Protein AF-A0A2A7S1G9-F1 (afdb_monomer_lite)

Sequence (61 aa):
MDTYKGREIVIATGYDARSDKWPVHIYIDGERVPGQWLCDRIDEAFDAGFRVAEAEIDQQQ

Structure (mmCIF, N/CA/C/O bac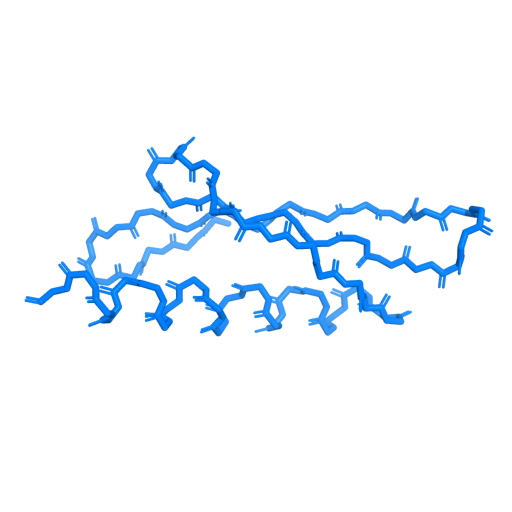kbone):
data_AF-A0A2A7S1G9-F1
#
_entry.id   AF-A0A2A7S1G9-F1
#
loop_
_atom_site.group_PDB
_atom_site.id
_atom_site.type_symbol
_atom_site.label_atom_id
_atom_site.label_alt_id
_atom_site.label_comp_id
_atom_site.label_asym_id
_atom_site.label_entity_id
_atom_site.label_seq_id
_atom_site.pdbx_PDB_ins_code
_atom_site.Cartn_x
_atom_site.Cartn_y
_atom_site.Cartn_z
_atom_site.occupancy
_atom_site.B_iso_or_equiv
_atom_site.auth_seq_id
_atom_site.auth_comp_id
_atom_site.auth_asym_id
_atom_site.auth_atom_id
_atom_site.pdbx_PDB_model_num
ATOM 1 N N . MET A 1 1 ? -5.216 -6.235 -4.526 1.00 66.44 1 MET A N 1
ATOM 2 C CA . MET A 1 1 ? -6.313 -5.720 -3.693 1.00 66.44 1 MET A CA 1
ATOM 3 C C . MET A 1 1 ? -6.391 -6.638 -2.505 1.00 66.44 1 MET A C 1
ATOM 5 O O . MET A 1 1 ? -6.453 -7.844 -2.711 1.00 66.44 1 MET A O 1
ATOM 9 N N . ASP A 1 2 ? -6.292 -6.066 -1.317 1.00 86.94 2 ASP A N 1
ATOM 10 C CA . ASP A 1 2 ? -6.383 -6.797 -0.058 1.00 86.94 2 ASP A CA 1
ATOM 11 C C . ASP A 1 2 ? -7.372 -6.081 0.867 1.00 86.94 2 ASP A C 1
ATOM 13 O O . ASP A 1 2 ? -7.829 -4.977 0.564 1.00 86.94 2 ASP A O 1
ATOM 17 N N . THR A 1 3 ? -7.752 -6.713 1.967 1.00 89.56 3 THR A N 1
ATOM 18 C CA . THR A 1 3 ? -8.664 -6.139 2.956 1.00 89.56 3 THR A CA 1
ATOM 19 C C . THR A 1 3 ? -8.039 -6.239 4.337 1.00 89.56 3 THR A C 1
ATOM 21 O O . THR A 1 3 ? -7.772 -7.333 4.826 1.00 89.56 3 THR A O 1
ATOM 24 N N . TYR A 1 4 ? -7.870 -5.099 5.004 1.00 91.25 4 TYR A N 1
ATOM 25 C CA . TYR A 1 4 ? -7.321 -5.027 6.356 1.00 91.25 4 TYR A CA 1
ATOM 26 C C . TYR A 1 4 ? -8.308 -4.326 7.282 1.00 91.25 4 TYR A C 1
ATOM 28 O O . TYR A 1 4 ? -8.778 -3.228 6.995 1.00 91.25 4 TYR A O 1
ATOM 36 N N . LYS A 1 5 ? -8.677 -4.985 8.389 1.00 92.06 5 LYS A N 1
ATOM 37 C CA . LYS A 1 5 ? -9.664 -4.480 9.368 1.00 92.06 5 LYS A CA 1
ATOM 38 C C . LYS A 1 5 ? -10.997 -4.015 8.746 1.00 92.06 5 LYS A C 1
ATOM 40 O O . LYS A 1 5 ? -11.645 -3.103 9.251 1.00 92.06 5 LYS A O 1
ATOM 45 N N . GLY A 1 6 ? -11.418 -4.659 7.654 1.00 91.38 6 GLY A N 1
ATOM 46 C CA . GLY A 1 6 ? -12.649 -4.319 6.929 1.00 91.38 6 GLY A CA 1
ATOM 47 C C . GLY A 1 6 ? -12.535 -3.111 5.993 1.00 91.38 6 GLY A C 1
ATOM 48 O O . GLY A 1 6 ? -13.546 -2.710 5.428 1.00 91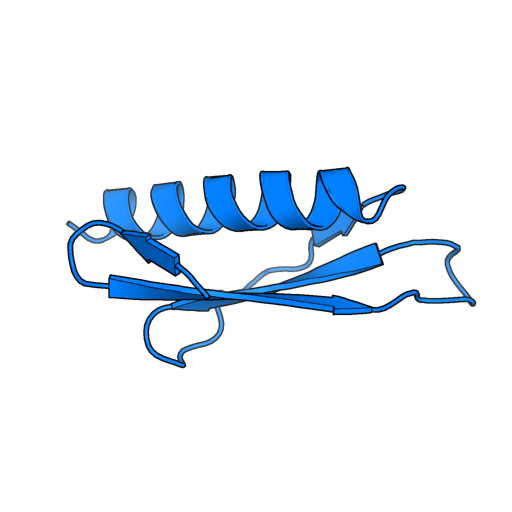.38 6 GLY A O 1
ATOM 49 N N . ARG A 1 7 ? -11.330 -2.556 5.825 1.00 92.06 7 ARG A N 1
ATOM 50 C CA . ARG A 1 7 ? -10.998 -1.491 4.873 1.00 92.06 7 ARG A CA 1
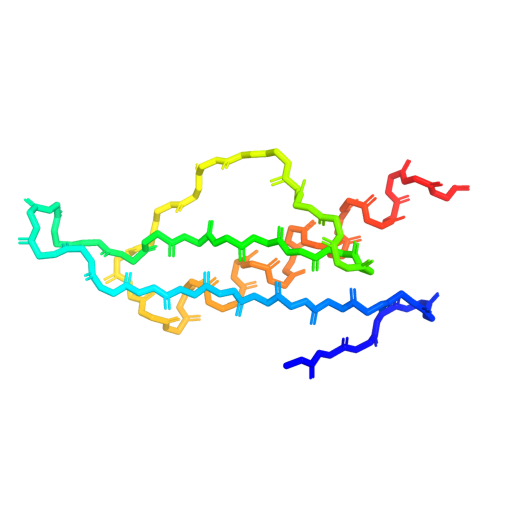ATOM 51 C C . ARG A 1 7 ? -10.330 -2.111 3.645 1.00 92.06 7 ARG A C 1
ATOM 53 O O . ARG A 1 7 ? -9.497 -3.012 3.780 1.00 92.06 7 ARG A O 1
ATOM 60 N N . GLU A 1 8 ? -10.682 -1.649 2.455 1.00 94.56 8 GLU A N 1
ATOM 61 C CA . GLU A 1 8 ? -10.061 -2.090 1.205 1.00 94.56 8 GLU A CA 1
ATOM 62 C C . GLU A 1 8 ? -8.709 -1.397 1.012 1.00 94.56 8 GLU A C 1
ATOM 64 O O . GLU A 1 8 ? -8.626 -0.177 1.106 1.00 94.56 8 GLU A O 1
ATOM 69 N N . ILE A 1 9 ? -7.661 -2.160 0.692 1.00 94.75 9 ILE A N 1
ATOM 70 C CA . ILE A 1 9 ? -6.337 -1.635 0.346 1.00 94.75 9 ILE A CA 1
ATOM 71 C C . ILE A 1 9 ? -6.024 -1.943 -1.119 1.00 94.75 9 ILE A C 1
ATOM 73 O O . ILE A 1 9 ? -6.019 -3.100 -1.568 1.00 94.75 9 ILE A O 1
ATOM 77 N N . VAL A 1 10 ? -5.663 -0.896 -1.859 1.00 94.75 10 VAL A N 1
ATOM 78 C CA . VAL A 1 10 ? -5.156 -0.994 -3.227 1.00 94.75 10 VAL A CA 1
ATOM 79 C C . VAL A 1 10 ? -3.796 -0.314 -3.312 1.00 94.75 10 VAL A C 1
ATOM 81 O O . VAL A 1 10 ? -3.667 0.893 -3.122 1.00 94.75 10 VAL A O 1
ATOM 84 N N . ILE A 1 11 ? -2.776 -1.104 -3.640 1.00 93.69 11 ILE A N 1
ATOM 85 C CA . ILE A 1 11 ? -1.436 -0.610 -3.952 1.00 93.69 11 ILE A CA 1
ATOM 86 C C . ILE A 1 11 ? -1.286 -0.594 -5.469 1.00 93.69 11 ILE A C 1
ATOM 88 O O . ILE A 1 11 ? -1.388 -1.634 -6.122 1.00 93.69 11 ILE A O 1
ATOM 92 N N . ALA A 1 12 ? -1.060 0.588 -6.029 1.00 92.44 12 ALA A N 1
ATOM 93 C CA . ALA A 1 12 ? -0.755 0.777 -7.435 1.00 92.44 12 ALA A CA 1
ATOM 94 C C . ALA A 1 12 ? 0.702 1.216 -7.577 1.00 92.44 12 ALA A C 1
ATOM 96 O O . ALA A 1 12 ? 1.146 2.178 -6.955 1.00 92.44 12 ALA A O 1
ATOM 97 N N . THR A 1 13 ? 1.449 0.515 -8.420 1.00 92.06 13 THR A N 1
ATOM 98 C CA . THR A 1 13 ? 2.828 0.864 -8.755 1.00 92.06 13 THR A CA 1
ATOM 99 C C . THR A 1 13 ? 3.044 0.738 -10.256 1.00 92.06 13 THR A C 1
ATOM 101 O O . THR A 1 13 ? 2.344 -0.011 -10.940 1.00 92.06 13 THR A O 1
ATOM 104 N N . GLY A 1 14 ? 3.999 1.500 -10.773 1.00 90.12 14 GLY A N 1
ATOM 105 C CA . GLY A 1 14 ? 4.425 1.453 -12.163 1.00 90.12 14 GLY A CA 1
ATOM 106 C C . GLY A 1 14 ? 5.896 1.821 -12.257 1.00 90.12 14 GLY A C 1
ATOM 107 O O . GLY A 1 14 ? 6.394 2.569 -11.424 1.00 90.12 14 GLY A O 1
ATOM 108 N N . TYR A 1 15 ? 6.592 1.290 -13.256 1.00 90.56 15 TYR A N 1
ATOM 109 C CA . TYR A 1 15 ? 8.006 1.586 -13.459 1.00 90.56 15 TYR A CA 1
ATOM 110 C C . TYR A 1 15 ? 8.195 2.990 -14.049 1.00 90.56 15 TYR A C 1
ATOM 112 O O . TYR A 1 15 ? 7.698 3.284 -15.140 1.00 90.56 15 TYR A O 1
ATOM 120 N N . ASP A 1 16 ? 8.937 3.848 -13.347 1.00 90.88 16 ASP A N 1
ATOM 121 C CA . ASP A 1 16 ? 9.370 5.157 -13.832 1.00 90.88 16 ASP A CA 1
ATOM 122 C C . ASP A 1 16 ? 10.764 5.045 -14.462 1.00 90.88 16 ASP A C 1
ATOM 124 O O . ASP A 1 16 ? 11.790 5.034 -13.781 1.00 90.88 16 ASP A O 1
ATOM 128 N N . ALA A 1 17 ? 10.804 4.996 -15.794 1.00 88.62 17 ALA A N 1
ATOM 129 C CA . ALA A 1 17 ? 12.048 4.842 -16.549 1.00 88.62 17 ALA A CA 1
ATOM 130 C C . ALA A 1 17 ? 12.990 6.059 -16.474 1.00 88.62 17 ALA A C 1
ATOM 132 O O . ALA A 1 17 ? 14.140 5.959 -16.893 1.00 88.62 17 ALA A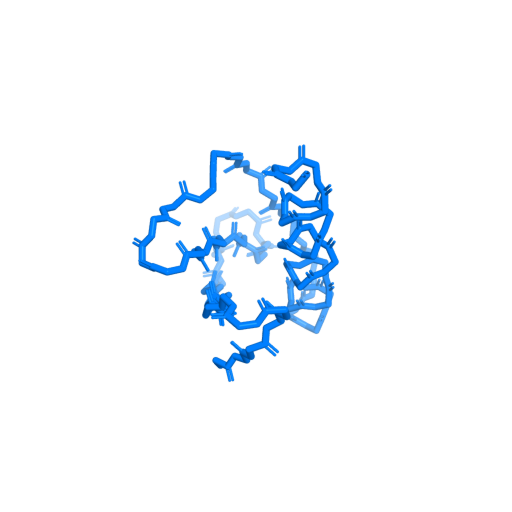 O 1
ATOM 133 N N . ARG A 1 18 ? 12.520 7.222 -15.998 1.00 90.06 18 ARG A N 1
ATOM 134 C CA . ARG A 1 18 ? 13.363 8.423 -15.860 1.00 90.06 18 ARG A CA 1
ATOM 135 C C . ARG A 1 18 ? 14.200 8.373 -14.591 1.00 90.06 18 ARG A C 1
ATOM 137 O O . ARG A 1 18 ? 15.327 8.857 -14.591 1.00 90.06 18 ARG A O 1
ATOM 144 N N . SER A 1 19 ? 13.628 7.817 -13.533 1.00 87.12 19 SER A N 1
ATOM 145 C CA . SER A 1 19 ? 14.231 7.744 -12.207 1.00 87.12 19 SER A CA 1
ATOM 146 C C . SER A 1 19 ? 14.812 6.362 -11.907 1.00 87.12 19 SER A C 1
ATOM 148 O O . SER A 1 19 ? 15.537 6.242 -10.926 1.00 87.12 19 SER A O 1
ATOM 150 N N . ASP A 1 20 ? 14.505 5.351 -12.732 1.00 91.31 20 ASP A N 1
ATOM 151 C CA . ASP A 1 20 ? 14.801 3.930 -12.484 1.00 91.31 20 ASP A CA 1
ATOM 152 C C . ASP A 1 20 ? 14.226 3.468 -11.134 1.00 91.31 20 ASP A C 1
ATOM 154 O O . ASP A 1 20 ? 14.900 2.879 -10.293 1.00 91.31 20 ASP A O 1
ATOM 158 N N . LYS A 1 21 ? 12.966 3.845 -10.878 1.00 93.00 21 LYS A N 1
ATOM 159 C CA . LYS A 1 21 ? 12.266 3.588 -9.611 1.00 93.00 21 LYS A CA 1
ATOM 160 C C . LYS A 1 21 ? 10.843 3.105 -9.845 1.00 93.00 21 LYS A C 1
ATOM 162 O O . LYS A 1 21 ? 10.256 3.291 -10.907 1.00 93.00 21 LYS A O 1
ATOM 167 N N . TRP A 1 22 ? 10.272 2.559 -8.784 1.00 93.44 22 TRP A N 1
ATOM 168 C CA . TRP A 1 22 ? 8.891 2.122 -8.668 1.00 93.44 22 TRP A CA 1
ATOM 169 C C . TRP A 1 22 ? 8.147 3.055 -7.705 1.00 93.44 22 TRP A C 1
ATOM 171 O O . TRP A 1 22 ? 8.197 2.847 -6.490 1.00 93.44 22 TRP A O 1
ATOM 181 N N . PRO A 1 23 ? 7.498 4.128 -8.195 1.00 92.56 23 PRO A N 1
ATOM 182 C CA . PRO A 1 23 ? 6.552 4.901 -7.400 1.00 92.56 23 PRO A CA 1
ATOM 183 C C . PRO A 1 23 ? 5.441 4.018 -6.827 1.00 92.56 23 PRO A C 1
ATOM 185 O O . PRO A 1 23 ? 4.891 3.159 -7.523 1.00 92.56 23 PRO A O 1
ATOM 188 N N . VAL A 1 24 ? 5.089 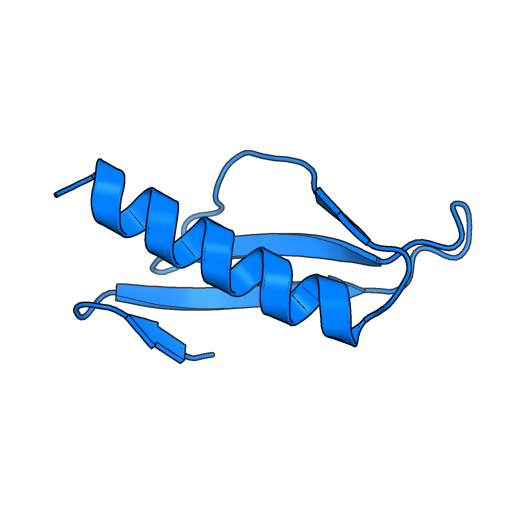4.263 -5.566 1.00 94.38 24 VAL A N 1
ATOM 189 C CA . VAL A 1 24 ? 3.998 3.576 -4.866 1.00 94.38 24 VAL A CA 1
ATOM 190 C C . VAL A 1 24 ? 2.857 4.554 -4.624 1.00 94.38 24 VAL A C 1
ATOM 192 O O . VAL A 1 24 ? 3.038 5.622 -4.034 1.00 94.38 24 VAL A O 1
ATOM 195 N N . HIS A 1 25 ? 1.667 4.177 -5.071 1.00 94.38 25 HIS A N 1
ATOM 196 C CA . HIS A 1 25 ? 0.416 4.866 -4.801 1.00 94.38 25 HIS A CA 1
ATOM 197 C C . HIS A 1 25 ? -0.471 3.956 -3.963 1.00 94.38 25 HIS A C 1
ATOM 199 O O . HIS A 1 25 ? -0.741 2.818 -4.341 1.00 94.38 25 HIS A O 1
ATOM 205 N N . ILE A 1 26 ? -0.914 4.466 -2.822 1.00 94.62 26 ILE A N 1
ATOM 206 C CA . ILE A 1 26 ? -1.688 3.711 -1.842 1.00 94.62 26 ILE A CA 1
ATOM 207 C C . ILE A 1 26 ? -3.095 4.294 -1.814 1.00 94.62 26 ILE A C 1
ATOM 209 O O . ILE A 1 26 ? -3.259 5.514 -1.728 1.00 94.62 26 ILE A O 1
ATOM 213 N N . TYR A 1 27 ? -4.094 3.422 -1.885 1.00 94.44 27 TYR A N 1
ATOM 214 C CA . TYR A 1 27 ? -5.500 3.775 -1.766 1.00 94.44 27 TYR A CA 1
ATOM 215 C C . TYR A 1 27 ? -6.152 2.925 -0.677 1.00 94.44 27 TYR A C 1
ATOM 217 O O . TYR A 1 27 ? -5.952 1.709 -0.650 1.00 94.44 27 TYR A O 1
ATOM 225 N N . ILE A 1 28 ? -6.928 3.570 0.193 1.00 94.31 28 ILE A N 1
ATOM 226 C CA . ILE A 1 28 ? -7.720 2.937 1.250 1.00 94.31 28 ILE A CA 1
ATOM 227 C C . ILE A 1 28 ? -9.187 3.294 0.994 1.00 94.31 28 ILE A C 1
ATOM 229 O O . ILE A 1 28 ? -9.525 4.472 0.951 1.00 94.31 28 ILE A O 1
ATOM 233 N N . ASP A 1 29 ? -10.043 2.298 0.759 1.00 94.00 29 ASP A N 1
ATOM 234 C CA . ASP A 1 29 ? -11.453 2.467 0.339 1.00 94.00 29 ASP A CA 1
ATOM 235 C C . ASP A 1 29 ? -11.646 3.429 -0.847 1.00 94.00 29 ASP A C 1
ATOM 237 O O . ASP A 1 29 ? -12.602 4.202 -0.920 1.00 94.00 29 ASP A O 1
ATOM 241 N N . GLY A 1 30 ? -10.696 3.412 -1.783 1.00 92.19 30 GLY A N 1
ATOM 242 C CA . GLY A 1 30 ? -10.682 4.306 -2.941 1.00 92.19 30 GLY A CA 1
ATOM 243 C C . GLY A 1 30 ? -10.137 5.714 -2.670 1.00 92.19 30 GLY A C 1
ATOM 244 O O . GLY A 1 30 ? -9.897 6.454 -3.626 1.00 92.19 30 GLY A O 1
ATOM 245 N N . GLU A 1 31 ? -9.859 6.088 -1.418 1.00 93.50 31 GLU A N 1
ATOM 246 C CA . GLU A 1 31 ? -9.202 7.353 -1.086 1.00 93.50 31 GLU A CA 1
ATOM 247 C C . GLU A 1 31 ? -7.683 7.219 -1.151 1.00 93.50 31 GLU A C 1
ATOM 249 O O . GLU A 1 31 ? -7.087 6.296 -0.598 1.00 93.50 31 GLU A O 1
ATOM 254 N N . ARG A 1 32 ? -7.026 8.159 -1.837 1.00 92.62 32 ARG A N 1
ATOM 255 C CA . ARG A 1 32 ? -5.568 8.150 -1.962 1.00 92.62 32 ARG A CA 1
ATOM 256 C C . ARG A 1 32 ? -4.923 8.609 -0.657 1.00 92.62 32 ARG A C 1
ATOM 258 O O . ARG A 1 32 ? -5.133 9.745 -0.236 1.00 92.62 32 ARG A O 1
ATOM 265 N N . VAL A 1 33 ? -4.035 7.783 -0.111 1.00 92.38 33 VAL A N 1
ATOM 266 C CA . VAL A 1 33 ? -3.183 8.171 1.015 1.00 92.38 33 VAL A CA 1
ATOM 267 C C . VAL A 1 33 ? -2.156 9.203 0.529 1.00 92.38 33 VAL A C 1
ATOM 269 O O . VAL A 1 33 ? -1.458 8.962 -0.469 1.00 92.38 33 VAL A O 1
ATOM 272 N N . PRO A 1 34 ? -2.054 10.374 1.181 1.00 88.56 34 PRO A N 1
ATOM 273 C CA . PRO A 1 34 ? -1.075 11.382 0.816 1.00 88.56 34 PRO A CA 1
ATOM 274 C C . PRO A 1 34 ? 0.343 10.883 1.106 1.00 88.56 34 PRO A C 1
ATOM 276 O O . PRO A 1 34 ? 0.665 10.456 2.208 1.00 88.56 34 PRO A O 1
ATOM 279 N N . GLY A 1 35 ? 1.207 10.973 0.101 1.00 85.94 35 GLY A N 1
ATOM 280 C CA . GLY A 1 35 ? 2.612 10.613 0.219 1.00 85.94 35 GLY A CA 1
ATOM 281 C C . GLY A 1 35 ? 3.241 10.301 -1.131 1.00 85.94 35 GLY A C 1
ATOM 282 O O . GLY A 1 35 ? 2.563 10.177 -2.160 1.00 85.94 35 GLY A O 1
ATOM 283 N N . GLN A 1 36 ? 4.567 10.231 -1.114 1.00 83.19 36 GLN A N 1
ATOM 284 C CA . GLN A 1 36 ? 5.377 9.826 -2.249 1.00 83.19 36 GLN A CA 1
ATOM 285 C C . GLN A 1 36 ? 6.401 8.815 -1.755 1.00 83.19 36 GLN A C 1
ATOM 287 O O . GLN A 1 36 ? 7.345 9.166 -1.051 1.00 83.19 36 GLN A O 1
ATOM 292 N N . TRP A 1 37 ? 6.203 7.563 -2.144 1.00 88.00 37 TRP A N 1
ATOM 293 C CA . TRP A 1 37 ? 7.129 6.478 -1.859 1.00 88.00 37 TRP A CA 1
ATOM 294 C C . TRP A 1 37 ? 7.725 5.997 -3.173 1.00 88.00 37 TRP A C 1
ATOM 296 O O . TRP A 1 37 ? 7.027 5.896 -4.184 1.00 88.00 37 TRP A O 1
ATOM 306 N N . LEU A 1 38 ? 9.029 5.754 -3.160 1.00 90.25 38 LEU A N 1
ATOM 307 C CA . LEU A 1 38 ? 9.807 5.313 -4.308 1.00 90.25 38 LEU A CA 1
ATOM 308 C C . LEU A 1 38 ? 10.625 4.110 -3.862 1.00 90.25 38 LEU A C 1
ATOM 310 O O . LEU A 1 38 ? 11.378 4.210 -2.894 1.00 90.25 38 LEU A O 1
ATOM 314 N N . CYS A 1 39 ? 10.484 3.004 -4.579 1.00 91.62 39 CYS A N 1
ATOM 315 C CA . CYS A 1 39 ? 11.230 1.780 -4.322 1.00 91.62 39 CYS A CA 1
ATOM 316 C C . CYS A 1 39 ? 12.152 1.456 -5.498 1.00 91.62 39 CYS A C 1
ATOM 318 O O . CYS A 1 39 ? 11.892 1.844 -6.638 1.00 91.62 39 CYS A O 1
ATOM 320 N N . ASP A 1 40 ? 13.236 0.741 -5.223 1.00 91.88 40 ASP A N 1
ATOM 321 C CA . ASP A 1 40 ? 14.166 0.255 -6.246 1.00 91.88 40 ASP A CA 1
ATOM 322 C C . ASP A 1 40 ? 13.615 -0.972 -6.975 1.00 91.88 40 ASP A C 1
ATOM 324 O O . ASP A 1 40 ? 13.945 -1.234 -8.132 1.00 91.88 40 ASP A O 1
ATOM 328 N N . ARG A 1 41 ? 12.737 -1.720 -6.306 1.00 91.38 41 ARG A N 1
ATOM 329 C CA . ARG A 1 41 ? 12.176 -2.967 -6.810 1.00 91.38 41 ARG A CA 1
ATOM 330 C C . ARG A 1 41 ? 10.658 -2.986 -6.675 1.00 91.38 41 ARG A C 1
ATOM 332 O O . ARG A 1 41 ? 10.091 -2.390 -5.761 1.00 91.38 41 ARG A O 1
ATOM 339 N N . ILE A 1 42 ? 10.007 -3.716 -7.577 1.00 91.25 42 ILE A N 1
ATOM 340 C CA . ILE A 1 42 ? 8.548 -3.874 -7.585 1.00 91.25 42 ILE A CA 1
ATOM 341 C C . ILE A 1 42 ? 8.039 -4.639 -6.355 1.00 91.25 42 ILE A C 1
ATOM 343 O O . ILE A 1 42 ? 7.012 -4.281 -5.792 1.00 91.25 42 ILE A O 1
ATOM 347 N N . ASP A 1 43 ? 8.761 -5.670 -5.918 1.00 91.06 43 ASP A N 1
ATOM 348 C CA . ASP A 1 43 ? 8.442 -6.460 -4.726 1.00 91.06 43 ASP A CA 1
ATOM 349 C C . ASP A 1 43 ? 8.448 -5.588 -3.464 1.00 91.06 43 ASP A C 1
ATOM 351 O O . ASP A 1 43 ? 7.479 -5.577 -2.706 1.00 91.06 43 ASP A O 1
ATOM 355 N N . GLU A 1 44 ? 9.477 -4.755 -3.310 1.00 91.56 44 GLU A N 1
ATOM 356 C CA . GLU A 1 44 ? 9.560 -3.784 -2.218 1.00 91.56 44 GLU A CA 1
ATOM 357 C C . GLU A 1 44 ? 8.435 -2.744 -2.271 1.00 91.56 44 GLU A C 1
ATOM 359 O O . GLU A 1 44 ? 7.926 -2.352 -1.223 1.00 91.56 44 GLU A O 1
ATOM 364 N N . ALA A 1 45 ? 8.022 -2.315 -3.470 1.00 91.25 45 ALA A N 1
ATOM 365 C CA . ALA A 1 45 ? 6.938 -1.350 -3.649 1.00 91.25 45 ALA A CA 1
ATOM 366 C C . ALA A 1 45 ? 5.607 -1.866 -3.088 1.00 91.25 45 ALA A C 1
ATOM 368 O O . ALA A 1 45 ? 4.894 -1.125 -2.406 1.00 91.25 45 ALA A O 1
ATOM 369 N N . PHE A 1 46 ? 5.282 -3.136 -3.342 1.00 90.94 46 PHE A N 1
ATOM 370 C CA . PHE A 1 46 ? 4.070 -3.749 -2.804 1.00 90.94 46 PHE A CA 1
ATOM 371 C C . PHE A 1 46 ? 4.162 -3.948 -1.290 1.00 90.94 46 PHE A C 1
ATOM 373 O O . PHE A 1 46 ? 3.269 -3.492 -0.575 1.00 90.94 46 PHE A O 1
ATOM 380 N N . ASP A 1 47 ? 5.249 -4.538 -0.792 1.00 93.06 47 ASP A N 1
ATOM 381 C CA . ASP A 1 47 ? 5.426 -4.797 0.642 1.00 93.06 47 ASP A CA 1
ATOM 382 C C . ASP A 1 47 ? 5.434 -3.507 1.475 1.00 93.06 47 ASP A C 1
ATOM 384 O O . ASP A 1 47 ? 4.830 -3.441 2.550 1.00 93.06 47 ASP A O 1
ATOM 388 N N . ALA A 1 48 ? 6.118 -2.466 0.990 1.00 91.25 48 ALA A N 1
ATOM 389 C CA . ALA A 1 48 ? 6.139 -1.162 1.641 1.00 91.25 48 ALA A CA 1
ATOM 390 C C . ALA A 1 48 ? 4.762 -0.491 1.584 1.00 91.25 48 ALA A C 1
ATOM 392 O O . ALA A 1 48 ? 4.309 0.052 2.592 1.00 91.25 48 ALA A O 1
ATOM 393 N N . GLY A 1 49 ? 4.083 -0.563 0.435 1.00 92.88 49 GLY A N 1
ATOM 394 C CA . GLY A 1 49 ? 2.741 -0.017 0.261 1.00 92.88 49 GLY A CA 1
ATOM 395 C C . GLY A 1 49 ? 1.735 -0.613 1.243 1.00 92.88 49 GLY A C 1
ATOM 396 O O . GLY A 1 49 ? 0.989 0.132 1.876 1.00 92.88 49 GLY A O 1
ATOM 397 N N . PHE A 1 50 ? 1.753 -1.936 1.426 1.00 93.06 50 PHE A N 1
ATOM 398 C CA . PHE A 1 50 ? 0.875 -2.605 2.386 1.00 93.06 50 PHE A CA 1
ATOM 399 C C . PHE A 1 50 ? 1.167 -2.197 3.830 1.00 93.06 50 PHE A C 1
ATOM 401 O O . PHE A 1 50 ? 0.244 -1.787 4.526 1.00 93.06 50 PHE A O 1
ATOM 408 N N . ARG A 1 51 ? 2.435 -2.201 4.261 1.00 93.25 51 ARG A N 1
ATOM 409 C CA . ARG A 1 51 ? 2.792 -1.787 5.633 1.00 93.25 51 ARG A CA 1
ATOM 410 C C . ARG A 1 51 ? 2.370 -0.357 5.953 1.00 93.25 51 ARG A C 1
ATOM 412 O O . ARG A 1 51 ? 1.946 -0.074 7.070 1.00 93.25 51 ARG A O 1
ATOM 419 N N . VAL A 1 52 ? 2.504 0.555 4.990 1.00 92.88 52 VAL A N 1
ATOM 420 C CA . VAL A 1 52 ? 2.055 1.942 5.164 1.00 92.88 52 VAL A CA 1
ATOM 421 C C . VAL A 1 52 ? 0.531 2.003 5.254 1.00 92.88 52 VAL A C 1
ATOM 423 O O . VAL A 1 52 ? 0.014 2.669 6.142 1.00 92.88 52 VAL A O 1
ATOM 426 N N . ALA A 1 53 ? -0.189 1.286 4.388 1.00 93.06 53 ALA A N 1
ATOM 427 C CA . ALA A 1 53 ? -1.649 1.247 4.433 1.00 93.06 53 ALA A CA 1
ATOM 428 C C . ALA A 1 53 ? -2.178 0.708 5.775 1.00 93.06 53 ALA A C 1
ATOM 430 O O . ALA A 1 53 ? -3.092 1.292 6.351 1.00 93.06 53 ALA A O 1
ATOM 431 N N . GLU A 1 54 ? -1.577 -0.363 6.298 1.00 94.12 54 GLU A N 1
ATOM 432 C CA . GLU A 1 54 ? -1.910 -0.913 7.617 1.00 94.12 54 GLU A CA 1
ATOM 433 C C . GLU A 1 54 ? -1.668 0.112 8.732 1.00 94.12 54 GLU A C 1
ATOM 435 O O . GLU A 1 54 ? -2.548 0.333 9.563 1.00 94.12 54 GLU A O 1
ATOM 440 N N . ALA A 1 55 ? -0.515 0.791 8.716 1.00 93.38 55 ALA A N 1
ATOM 441 C CA . ALA A 1 55 ? -0.178 1.811 9.706 1.00 93.38 55 ALA A CA 1
ATOM 442 C C . ALA A 1 55 ? -1.134 3.017 9.670 1.00 93.38 55 ALA A C 1
ATOM 444 O O . ALA A 1 55 ? -1.487 3.547 10.722 1.00 93.38 55 ALA A O 1
ATOM 445 N N . GLU A 1 56 ? -1.569 3.444 8.484 1.00 92.94 56 GLU A N 1
ATOM 446 C CA . GLU A 1 56 ? -2.555 4.520 8.324 1.00 92.94 56 GLU A CA 1
ATOM 447 C C . GLU A 1 56 ? -3.930 4.118 8.863 1.00 92.94 56 GLU A C 1
ATOM 449 O O . GLU A 1 56 ? -4.573 4.898 9.565 1.00 92.94 56 GLU A O 1
ATOM 454 N N . ILE A 1 57 ? -4.372 2.885 8.589 1.00 92.50 57 ILE A N 1
ATOM 455 C CA . ILE A 1 57 ? -5.624 2.354 9.143 1.00 92.50 57 ILE A CA 1
ATOM 456 C C . ILE A 1 57 ? -5.539 2.283 10.669 1.00 92.50 57 ILE A C 1
ATOM 458 O O . ILE A 1 57 ? -6.488 2.663 11.351 1.00 92.50 57 ILE A O 1
ATOM 462 N N . ASP A 1 58 ? -4.406 1.834 11.208 1.00 93.62 58 ASP A N 1
ATOM 463 C CA . ASP A 1 58 ? -4.186 1.719 12.649 1.00 93.62 58 ASP A CA 1
ATOM 464 C C . ASP A 1 58 ? -4.159 3.081 13.360 1.00 93.62 58 ASP A C 1
ATOM 466 O O . ASP A 1 58 ? -4.602 3.167 14.502 1.00 93.62 58 ASP A O 1
ATOM 470 N N . GLN A 1 59 ? -3.682 4.146 12.705 1.00 90.19 59 GLN A N 1
ATOM 471 C CA . GLN A 1 59 ? -3.681 5.508 13.261 1.00 90.19 59 GLN A CA 1
ATOM 472 C C . GLN A 1 59 ? -5.058 6.186 13.251 1.00 90.19 59 GLN A C 1
ATOM 474 O O . GLN A 1 59 ? -5.275 7.132 14.008 1.00 90.19 59 GLN A O 1
ATOM 479 N N . GLN A 1 60 ? -5.974 5.744 12.387 1.00 78.81 60 GLN A N 1
ATOM 480 C CA . GLN A 1 60 ? -7.317 6.320 12.249 1.00 78.81 60 GLN A CA 1
ATOM 481 C C . GLN A 1 60 ? -8.389 5.604 13.097 1.00 78.81 60 GLN A C 1
ATOM 483 O O . GLN A 1 60 ? -9.561 5.981 13.021 1.00 78.81 60 GLN A O 1
A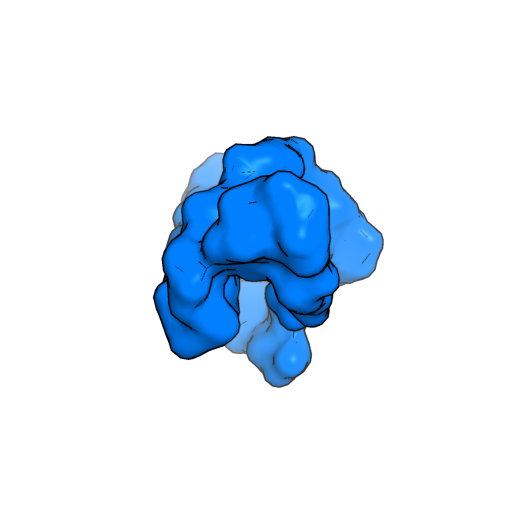TOM 488 N N . GLN A 1 61 ? -8.015 4.583 13.881 1.00 60.38 61 GLN A N 1
ATOM 489 C CA . GLN A 1 61 ? -8.893 3.855 14.815 1.00 60.38 61 GLN A CA 1
ATOM 490 C C . GLN A 1 61 ? -8.776 4.361 16.254 1.00 60.38 61 GLN A C 1
ATOM 492 O O . GLN A 1 61 ? -9.821 4.338 16.944 1.00 60.38 61 GLN A O 1
#

pLDDT: mean 90.63, std 5.76, range [60.38, 94.75]

Secondary structure (DSSP, 8-state):
-EEETTEEEEEEE--BTTTTBEEEEEEETTEEPS--EEESSHHHHHHHHHHHHHHHHHHT-

Foldseek 3Di:
DDADPNKDKDWDWDQDPVVCWIWIWIAINNHTDDDTDTHNDPVCNVVVNVVVVNVVVVVVD

Organism: Burkholderia gladioli (NCBI:txid28095)

Radius of gyration: 11.56 Å; chains: 1; bounding box: 27×18×31 Å